Protein AF-A0A1I2PGA7-F1 (afdb_monomer_lite)

Foldseek 3Di:
DWKFWDALDPALLSVQPQFWPDDDPVRSVVQSVVQCVQPVVRVPSVPDDTGDMGDRDDDPPIHTDPDPRTDHPLVVVLVVVLVVLVVVLVVLVVVLVVLLVVLVVLLCCLPDPVNCVVCVVPDVVVVVSVVSNVVSVVCSVVSVVVSVVSVVVSVVVNVVSVVVSD

Structure (mmCIF, N/CA/C/O backbone):
data_AF-A0A1I2PGA7-F1
#
_entry.id   AF-A0A1I2PGA7-F1
#
loop_
_atom_site.group_PDB
_atom_site.id
_atom_site.type_symbol
_atom_site.label_atom_id
_atom_site.label_alt_id
_atom_site.label_comp_id
_atom_site.label_asym_id
_atom_site.label_entity_id
_atom_site.label_seq_id
_atom_site.pdbx_PDB_ins_code
_atom_site.Cartn_x
_atom_site.Cartn_y
_atom_site.Cartn_z
_atom_site.occupancy
_atom_site.B_iso_or_equiv
_atom_site.auth_seq_id
_atom_site.auth_comp_id
_atom_site.auth_asym_id
_atom_site.auth_atom_id
_atom_site.pdbx_PDB_model_num
ATOM 1 N N . MET A 1 1 ? -18.821 5.278 24.161 1.00 62.84 1 MET A N 1
ATOM 2 C CA . MET A 1 1 ? -19.644 4.072 23.903 1.00 62.84 1 MET A CA 1
ATOM 3 C C . MET A 1 1 ? -18.693 2.968 23.475 1.00 62.84 1 MET A C 1
ATOM 5 O O . MET A 1 1 ? -17.911 3.224 22.573 1.00 62.84 1 MET A O 1
ATOM 9 N N . ARG A 1 2 ? -18.681 1.808 24.142 1.00 70.75 2 ARG A N 1
ATOM 10 C CA . ARG A 1 2 ? -17.751 0.718 23.803 1.00 70.75 2 ARG A CA 1
ATOM 11 C C . ARG A 1 2 ? -18.355 -0.146 22.707 1.00 70.75 2 ARG A C 1
ATOM 13 O O . ARG A 1 2 ? -19.563 -0.392 22.712 1.00 70.75 2 ARG A O 1
ATOM 20 N N . ILE A 1 3 ? -17.523 -0.604 21.788 1.00 73.44 3 ILE A N 1
ATOM 21 C CA . ILE A 1 3 ? -17.929 -1.539 20.747 1.00 73.44 3 ILE A CA 1
ATOM 22 C C . ILE A 1 3 ? -16.991 -2.747 20.750 1.00 73.44 3 ILE A C 1
ATOM 24 O O . ILE A 1 3 ? -15.891 -2.681 21.288 1.00 73.44 3 ILE A O 1
ATOM 28 N N . ALA A 1 4 ? -17.453 -3.853 20.192 1.00 77.12 4 ALA A N 1
ATOM 29 C CA . ALA A 1 4 ? -16.681 -5.073 20.024 1.00 77.12 4 ALA A CA 1
ATOM 30 C C . ALA A 1 4 ? -17.027 -5.707 18.678 1.00 77.12 4 ALA A C 1
ATOM 32 O O . ALA A 1 4 ? -18.084 -5.433 18.117 1.00 77.12 4 ALA A O 1
ATOM 33 N N . THR A 1 5 ? -16.164 -6.567 18.153 1.00 78.50 5 THR A N 1
ATOM 34 C CA . THR A 1 5 ? -16.443 -7.314 16.923 1.00 78.50 5 THR A CA 1
ATOM 35 C C . THR A 1 5 ? -16.921 -8.724 17.249 1.00 78.50 5 THR A C 1
ATOM 37 O O . THR A 1 5 ? -16.388 -9.385 18.136 1.00 78.50 5 THR A O 1
ATOM 40 N N . PHE A 1 6 ? -17.936 -9.196 16.524 1.00 82.06 6 PHE A N 1
ATOM 41 C CA . PHE A 1 6 ? -18.392 -10.583 16.574 1.00 82.06 6 PHE A CA 1
ATOM 42 C C . PHE A 1 6 ? -17.340 -11.497 15.937 1.00 82.06 6 PHE A C 1
ATOM 44 O O . PHE A 1 6 ? -16.942 -11.279 14.789 1.00 82.06 6 PHE A O 1
ATOM 51 N N . ARG A 1 7 ? -16.896 -12.537 16.645 1.00 76.44 7 ARG A N 1
ATOM 52 C CA . ARG A 1 7 ? -15.799 -13.428 16.218 1.00 76.44 7 ARG A CA 1
ATOM 53 C C . ARG A 1 7 ? -16.273 -14.814 15.787 1.00 76.44 7 ARG A C 1
ATOM 55 O O . ARG A 1 7 ? -15.464 -15.633 15.342 1.00 76.44 7 ARG A O 1
ATOM 62 N N . GLY A 1 8 ? -17.579 -15.058 15.831 1.00 80.88 8 GLY A N 1
ATOM 63 C CA . GLY A 1 8 ? -18.174 -16.362 15.535 1.00 80.88 8 GLY A CA 1
ATOM 64 C C . GLY A 1 8 ? -18.498 -17.156 16.795 1.00 80.88 8 GLY A C 1
ATOM 65 O O . GLY A 1 8 ? -18.432 -18.383 16.775 1.00 80.88 8 GLY A O 1
ATOM 66 N N . GLU A 1 9 ? -18.795 -16.460 17.890 1.00 85.38 9 GLU A N 1
ATOM 67 C CA . GLU A 1 9 ? -19.319 -17.039 19.119 1.00 85.38 9 GLU A CA 1
ATOM 68 C C . GLU A 1 9 ? -20.609 -17.827 18.840 1.00 85.38 9 GLU A C 1
ATOM 70 O O . GLU A 1 9 ? -21.415 -17.444 17.988 1.00 85.38 9 GLU A O 1
ATOM 75 N N . ARG A 1 10 ? -20.802 -18.953 19.539 1.00 84.06 10 ARG A N 1
ATOM 76 C CA . ARG A 1 10 ? -21.905 -19.885 19.246 1.00 84.06 10 ARG A CA 1
ATOM 77 C C . ARG A 1 10 ? -23.224 -19.399 19.827 1.00 84.06 10 ARG A C 1
ATOM 79 O O . ARG A 1 10 ? -24.283 -19.671 19.268 1.00 84.06 10 ARG A O 1
ATOM 86 N N . ASN A 1 11 ? -23.159 -18.700 20.954 1.00 88.31 11 ASN A N 1
ATOM 87 C CA . ASN A 1 11 ? -24.315 -18.146 21.639 1.00 88.31 11 ASN A CA 1
ATOM 88 C C . ASN A 1 11 ? -23.976 -16.774 22.265 1.00 88.31 11 ASN A C 1
ATOM 90 O O . ASN A 1 11 ? -22.821 -16.355 22.323 1.00 88.31 11 ASN A O 1
ATOM 94 N N . VAL A 1 12 ? -25.000 -16.049 22.724 1.00 87.31 12 VAL A N 1
ATOM 95 C CA . VAL A 1 12 ? -24.834 -14.702 23.305 1.00 87.31 12 VAL A CA 1
ATOM 96 C C . VAL A 1 12 ? -24.157 -14.739 24.681 1.00 87.31 12 VAL A C 1
ATOM 98 O O . VAL A 1 12 ? -23.514 -13.764 25.071 1.00 87.31 12 VAL A O 1
ATOM 101 N N . ALA A 1 13 ? -24.250 -15.854 25.409 1.00 86.69 13 ALA A N 1
ATOM 102 C CA . ALA A 1 13 ? -23.559 -16.018 26.684 1.00 86.69 13 ALA A CA 1
ATOM 103 C C . ALA A 1 13 ? -22.035 -16.107 26.493 1.00 86.69 13 ALA A C 1
ATOM 105 O O . ALA A 1 13 ? -21.305 -15.476 27.251 1.00 86.69 13 ALA A O 1
ATOM 106 N N . ASP A 1 14 ? -21.558 -16.767 25.434 1.00 85.94 14 ASP A N 1
ATOM 107 C CA . ASP A 1 14 ? -20.137 -16.799 25.062 1.00 85.94 14 ASP A CA 1
ATOM 108 C C . ASP A 1 14 ? -19.618 -15.375 24.782 1.00 85.94 14 ASP A C 1
ATOM 110 O O . ASP A 1 14 ? -18.522 -14.998 25.199 1.00 85.94 14 ASP A O 1
ATOM 114 N N . ILE A 1 15 ? -20.430 -14.545 24.112 1.00 85.00 15 ILE A N 1
ATOM 115 C CA . ILE A 1 15 ? -20.116 -13.127 23.878 1.00 85.00 15 ILE A CA 1
ATOM 116 C C . ILE A 1 15 ? -20.027 -12.384 25.218 1.00 85.00 15 ILE A C 1
ATOM 118 O O . ILE A 1 15 ? -19.073 -11.643 25.449 1.00 85.00 15 ILE A O 1
ATOM 122 N N . ALA A 1 16 ? -20.987 -12.589 26.123 1.00 86.38 16 ALA A N 1
ATOM 123 C CA . ALA A 1 16 ? -20.987 -11.963 27.445 1.00 86.38 16 ALA A CA 1
ATOM 124 C C . ALA A 1 16 ? -19.735 -12.332 28.260 1.00 86.38 16 ALA A C 1
ATOM 126 O O . ALA A 1 16 ? -19.094 -11.449 28.833 1.00 86.38 16 ALA A O 1
ATOM 127 N N . GLU A 1 17 ? -19.345 -13.607 28.263 1.00 84.75 17 GLU A N 1
ATOM 128 C CA . GLU A 1 17 ? -18.136 -14.080 28.939 1.00 84.75 17 GLU A CA 1
ATOM 129 C C . GLU A 1 17 ? -16.852 -13.535 28.306 1.00 84.75 17 GLU A C 1
ATOM 131 O O . GLU A 1 17 ? -15.887 -13.256 29.019 1.00 84.75 17 GLU A O 1
ATOM 136 N N . ASN A 1 18 ? -16.816 -13.343 26.987 1.00 81.69 18 ASN A N 1
ATOM 137 C CA . ASN A 1 18 ? -15.671 -12.736 26.308 1.00 81.69 18 ASN A CA 1
ATOM 138 C C . ASN A 1 18 ? -15.551 -11.232 26.588 1.00 81.69 18 ASN A C 1
ATOM 140 O O . ASN A 1 18 ? -14.436 -10.718 26.696 1.00 81.69 18 ASN A O 1
ATOM 144 N N . LEU A 1 19 ? -16.677 -10.533 26.743 1.00 80.25 19 LEU A N 1
ATOM 145 C CA . LEU A 1 19 ? -16.708 -9.086 26.953 1.00 80.25 19 LEU A CA 1
ATOM 146 C C . LEU A 1 19 ? -16.540 -8.677 28.419 1.00 80.25 19 LEU A C 1
ATOM 148 O O . LEU A 1 19 ? -15.926 -7.647 28.685 1.00 80.25 19 LEU A O 1
ATOM 152 N N . PHE A 1 20 ? -17.044 -9.445 29.385 1.00 82.81 20 PHE A N 1
ATOM 153 C CA . PHE A 1 20 ? -17.046 -9.059 30.801 1.00 82.81 20 PHE A CA 1
ATOM 154 C C . PHE A 1 20 ? -16.238 -10.023 31.671 1.00 82.81 20 PHE A C 1
ATOM 156 O O . PHE A 1 20 ? -16.157 -11.225 31.425 1.00 82.81 20 PHE A O 1
ATOM 163 N N . ALA A 1 21 ? -15.568 -9.482 32.690 1.00 79.50 21 ALA A N 1
ATOM 164 C CA . ALA A 1 21 ? -14.704 -10.252 33.573 1.00 79.50 21 ALA A CA 1
ATOM 165 C C . ALA A 1 21 ? -15.504 -10.780 34.763 1.00 79.50 21 ALA A C 1
ATOM 167 O O . ALA A 1 21 ? -16.232 -10.016 35.385 1.00 79.50 21 ALA A O 1
ATOM 168 N N . ARG A 1 22 ? -15.284 -12.054 35.123 1.00 77.81 22 ARG A N 1
ATOM 169 C CA . ARG A 1 22 ? -15.796 -12.669 36.363 1.00 77.81 22 ARG A CA 1
ATOM 170 C C . ARG A 1 22 ? -17.317 -12.506 36.541 1.00 77.81 22 ARG A C 1
ATOM 172 O O . ARG A 1 22 ? -17.767 -12.025 37.573 1.00 77.81 22 ARG A O 1
ATOM 179 N N . LEU A 1 23 ? -18.091 -12.903 35.531 1.00 83.06 23 LEU A N 1
ATOM 180 C CA . LEU A 1 23 ? -19.552 -12.944 35.622 1.00 83.06 23 LEU A CA 1
ATOM 181 C C . LEU A 1 23 ? -20.010 -14.120 36.492 1.00 83.06 23 LEU A C 1
ATOM 183 O O . LEU A 1 23 ? -19.583 -15.251 36.261 1.00 83.06 23 LEU A O 1
ATOM 187 N N . ASN A 1 24 ? -20.911 -13.863 37.439 1.00 84.62 24 ASN A N 1
ATOM 188 C CA . ASN A 1 24 ? -21.732 -14.907 38.057 1.00 84.62 24 ASN A CA 1
ATOM 189 C C . ASN A 1 24 ? -22.993 -15.187 37.207 1.00 84.62 24 ASN A C 1
ATOM 191 O O . ASN A 1 24 ? -23.280 -14.454 36.257 1.00 84.62 24 ASN A O 1
ATOM 195 N N . ASP A 1 25 ? -23.754 -16.234 37.531 1.00 84.81 25 ASP A N 1
ATOM 196 C CA . ASP A 1 25 ? -24.893 -16.668 36.702 1.00 84.81 25 ASP A CA 1
ATOM 197 C C . ASP A 1 25 ? -25.990 -15.598 36.587 1.00 84.81 25 ASP A C 1
ATOM 199 O O . ASP A 1 25 ? -26.479 -15.312 35.495 1.00 84.81 25 ASP A O 1
ATOM 203 N N . THR A 1 26 ? -26.292 -14.897 37.683 1.00 83.56 26 THR A N 1
ATOM 204 C CA . THR A 1 26 ? -27.298 -13.816 37.683 1.00 83.56 26 THR A CA 1
ATOM 205 C C . THR A 1 26 ? -26.848 -12.578 36.899 1.00 83.56 26 THR A C 1
ATOM 207 O O . THR A 1 26 ? -27.654 -11.901 36.260 1.00 83.56 26 THR A O 1
ATOM 210 N N . GLN A 1 27 ? -25.552 -12.261 36.910 1.00 84.62 27 GLN A N 1
ATOM 211 C CA . GLN A 1 27 ? -24.967 -11.180 36.117 1.00 84.62 27 GLN A CA 1
ATOM 212 C C . GLN A 1 27 ? -24.905 -11.550 34.637 1.00 84.62 27 GLN A C 1
ATOM 214 O O . GLN A 1 27 ? -25.136 -10.691 33.790 1.00 84.62 27 GLN A O 1
ATOM 219 N N . ARG A 1 28 ? -24.627 -12.815 34.316 1.00 85.50 28 ARG A N 1
ATOM 220 C CA . ARG A 1 28 ? -24.594 -13.324 32.943 1.00 85.50 28 ARG A CA 1
ATOM 221 C C . ARG A 1 28 ? -25.936 -13.125 32.248 1.00 85.50 28 ARG A C 1
ATOM 223 O O . ARG A 1 28 ? -25.960 -12.574 31.151 1.00 85.50 28 ARG A O 1
ATOM 230 N N . GLU A 1 29 ? -27.039 -13.491 32.893 1.00 87.00 29 GLU A N 1
ATOM 231 C CA . GLU A 1 29 ? -28.387 -13.289 32.345 1.00 87.00 29 GLU A CA 1
ATOM 232 C C . GLU A 1 29 ? -28.684 -11.807 32.090 1.00 87.00 29 GLU A C 1
ATOM 234 O O . GLU A 1 29 ? -29.108 -11.436 30.993 1.00 87.00 29 GLU A O 1
ATOM 239 N N . LYS A 1 30 ? -28.360 -10.939 33.057 1.00 86.31 30 LYS A N 1
ATOM 240 C CA . LYS A 1 30 ? -28.509 -9.482 32.907 1.00 86.31 30 LYS A CA 1
ATOM 241 C C . LYS A 1 30 ? -27.685 -8.936 31.742 1.00 86.31 30 LYS A C 1
ATOM 243 O O . LYS A 1 30 ? -28.175 -8.110 30.975 1.00 86.31 30 LYS A O 1
ATOM 248 N N . VAL A 1 31 ? -26.441 -9.387 31.586 1.00 87.69 31 VAL A N 1
ATOM 249 C CA . VAL A 1 31 ? -25.563 -8.966 30.484 1.00 87.69 31 VAL A CA 1
ATOM 250 C C . VAL A 1 31 ? -26.112 -9.432 29.143 1.00 87.69 31 VAL A C 1
ATOM 252 O O . VAL A 1 31 ? -26.132 -8.645 28.201 1.00 87.69 31 VAL A O 1
ATOM 255 N N . VAL A 1 32 ? -26.588 -10.674 29.049 1.00 89.31 32 VAL A N 1
ATOM 256 C CA . VAL A 1 32 ? -27.196 -11.219 27.828 1.00 89.31 32 VAL A CA 1
ATOM 257 C C . VAL A 1 32 ? -28.435 -10.418 27.432 1.00 89.31 32 VAL A C 1
ATOM 259 O O . VAL A 1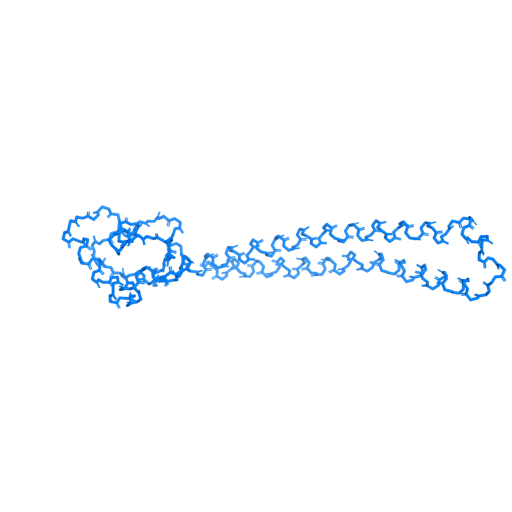 32 ? -28.566 -10.033 26.270 1.00 89.31 32 VAL A O 1
ATOM 262 N N . GLU A 1 33 ? -29.311 -10.097 28.385 1.00 89.50 33 GLU A N 1
ATOM 263 C CA . GLU A 1 33 ? -30.506 -9.292 28.122 1.00 89.50 33 GLU A CA 1
ATOM 264 C C . GLU A 1 33 ? -30.136 -7.888 27.618 1.00 89.50 33 GLU A C 1
ATOM 266 O O . GLU A 1 33 ? -30.682 -7.406 26.623 1.00 89.50 33 GLU A O 1
ATOM 271 N N . GLN A 1 34 ? -29.160 -7.242 28.259 1.00 88.19 34 GLN A N 1
ATOM 272 C CA . GLN A 1 34 ? -28.681 -5.920 27.853 1.00 88.19 34 GLN A CA 1
ATOM 273 C C . GLN A 1 34 ? -27.956 -5.954 26.500 1.00 88.19 34 GLN A C 1
ATOM 275 O O . GLN A 1 34 ? -28.133 -5.045 25.688 1.00 88.19 34 GLN A O 1
ATOM 280 N N . LEU A 1 35 ? -27.192 -7.011 26.206 1.00 88.44 35 LEU A N 1
ATOM 281 C CA . LEU A 1 35 ? -26.554 -7.215 24.903 1.00 88.44 35 LEU A CA 1
ATOM 282 C C . LEU A 1 35 ? -27.590 -7.402 23.795 1.00 88.44 35 LEU A C 1
ATOM 284 O O . LEU A 1 35 ? -27.426 -6.814 22.728 1.00 88.44 35 LEU A O 1
ATOM 288 N N . LEU A 1 36 ? -28.663 -8.159 24.046 1.00 90.88 36 LEU A N 1
ATOM 289 C CA . LEU A 1 36 ? -29.771 -8.351 23.106 1.00 90.88 36 LEU A CA 1
ATOM 290 C C . LEU A 1 36 ? -30.582 -7.068 22.887 1.00 90.88 36 LEU A C 1
ATOM 292 O O . LEU A 1 36 ? -31.028 -6.821 21.767 1.00 90.88 36 LEU A O 1
ATOM 296 N N . LYS A 1 37 ? -30.759 -6.241 23.926 1.00 88.88 37 LYS A N 1
ATOM 297 C CA . LYS A 1 37 ? -31.389 -4.914 23.805 1.00 88.88 37 LYS A CA 1
ATOM 298 C C . LYS A 1 37 ? -30.531 -3.961 22.976 1.00 88.88 37 LYS A C 1
ATOM 300 O O . LYS A 1 37 ? -31.051 -3.277 22.100 1.00 88.88 37 LYS A O 1
ATOM 305 N N . ALA A 1 38 ? -29.223 -3.936 23.223 1.00 85.94 38 ALA A N 1
ATOM 306 C CA . ALA A 1 38 ? -28.289 -3.085 22.490 1.00 85.94 38 ALA A CA 1
ATOM 307 C C . ALA A 1 38 ? -28.021 -3.577 21.054 1.00 85.94 38 ALA A C 1
ATOM 309 O O . ALA A 1 38 ? -27.697 -2.767 20.184 1.00 85.94 38 ALA A O 1
ATOM 310 N N . ASN A 1 39 ? -28.153 -4.886 20.808 1.00 89.62 39 ASN A N 1
ATOM 311 C CA . ASN A 1 39 ? -27.857 -5.549 19.536 1.00 89.62 39 ASN A CA 1
ATOM 312 C C . ASN A 1 39 ? -28.932 -6.593 19.186 1.00 89.62 39 ASN A C 1
ATOM 314 O O . ASN A 1 39 ? -28.697 -7.799 19.330 1.00 89.62 39 ASN A O 1
ATOM 318 N N . PRO A 1 40 ? -30.103 -6.173 18.677 1.00 89.12 40 PRO A N 1
ATOM 319 C CA . PRO A 1 40 ? -31.183 -7.091 18.309 1.00 89.12 40 PRO A CA 1
ATOM 320 C C . PRO A 1 40 ? -30.767 -8.183 17.309 1.00 89.12 40 PRO A C 1
ATOM 322 O O . PRO A 1 40 ? -31.333 -9.276 17.312 1.00 89.12 40 PRO A O 1
ATOM 325 N N . GLN A 1 41 ? -29.746 -7.921 16.487 1.00 86.69 41 GLN A N 1
ATOM 326 C CA . GLN A 1 41 ? -29.173 -8.868 15.530 1.00 86.69 41 GLN A CA 1
ATOM 327 C C . GLN A 1 41 ? -28.599 -10.139 16.181 1.00 86.69 41 GLN A C 1
ATOM 329 O O . GLN A 1 41 ? -28.594 -11.191 15.544 1.00 86.69 41 GLN A O 1
ATOM 334 N N . LEU A 1 42 ? -28.203 -10.081 17.460 1.00 88.25 42 LEU A N 1
ATOM 335 C CA . LEU A 1 42 ? -27.695 -11.235 18.211 1.00 88.25 42 LEU A CA 1
ATOM 336 C C . LEU A 1 42 ? -28.748 -12.339 18.407 1.00 88.25 42 LEU A C 1
ATOM 338 O O . LEU A 1 42 ? -28.384 -13.483 18.667 1.00 88.25 42 LEU A O 1
ATOM 342 N N . ARG A 1 43 ? -30.046 -12.041 18.223 1.00 87.81 43 ARG A N 1
ATOM 343 C CA . ARG A 1 43 ? -31.114 -13.062 18.217 1.00 87.81 43 ARG A CA 1
ATOM 344 C C . ARG A 1 43 ? -30.912 -14.115 17.123 1.00 87.81 43 ARG A C 1
ATOM 346 O O . ARG A 1 43 ? -31.338 -15.249 17.288 1.00 87.81 43 ARG A O 1
ATOM 353 N N . ASN A 1 44 ? -30.244 -13.741 16.029 1.00 88.56 44 ASN A N 1
ATOM 354 C CA . ASN A 1 44 ? -29.937 -14.607 14.892 1.00 88.56 44 ASN A CA 1
ATOM 355 C C . ASN A 1 44 ? -28.421 -14.790 14.736 1.00 88.56 44 ASN A C 1
ATOM 357 O O . ASN A 1 44 ? -27.881 -14.640 13.639 1.00 88.56 44 ASN A O 1
ATOM 361 N N . ILE A 1 45 ? -27.732 -15.112 15.835 1.00 85.12 45 ILE A N 1
ATOM 362 C CA . ILE A 1 45 ? -26.267 -15.243 15.883 1.00 85.12 45 ILE A CA 1
ATOM 363 C C . ILE A 1 45 ? -25.699 -16.176 14.799 1.00 85.12 45 ILE A C 1
ATOM 365 O O . ILE A 1 45 ? -24.654 -15.892 14.223 1.00 85.12 45 ILE A O 1
ATOM 369 N N . SER A 1 46 ? -26.433 -17.231 14.426 1.00 83.00 46 SER A N 1
ATOM 370 C CA . SER A 1 46 ? -26.044 -18.193 13.384 1.00 83.00 46 SER A CA 1
ATOM 371 C C . SER A 1 46 ? -25.928 -17.590 11.979 1.00 83.00 46 SER A C 1
ATOM 373 O O . SER A 1 46 ? -25.253 -18.157 11.124 1.00 83.00 46 SER A O 1
ATOM 375 N N . LYS A 1 47 ? -26.568 -16.442 11.728 1.00 84.69 47 LYS A N 1
ATOM 376 C CA . LYS A 1 47 ? -26.511 -15.718 10.448 1.00 84.69 47 LYS A CA 1
ATOM 377 C C . LYS A 1 47 ? -25.503 -14.568 10.461 1.00 84.69 47 LYS A C 1
ATOM 379 O O . LYS A 1 47 ? -25.336 -13.894 9.444 1.00 84.69 47 LYS A O 1
ATOM 384 N N . MET A 1 48 ? -24.853 -14.309 11.595 1.00 82.38 48 MET A N 1
ATOM 385 C CA . MET A 1 48 ? -23.920 -13.197 11.725 1.00 82.38 48 MET A CA 1
ATOM 386 C C . MET A 1 48 ? -22.569 -13.536 11.104 1.00 82.38 48 MET A C 1
ATOM 388 O O . MET A 1 48 ? -22.002 -14.606 11.317 1.00 82.38 48 MET A O 1
ATOM 392 N N . LYS A 1 49 ? -22.027 -12.588 10.336 1.00 82.38 49 LYS A N 1
ATOM 393 C CA . LYS A 1 49 ? -20.678 -12.701 9.781 1.00 82.38 49 LYS A CA 1
ATOM 394 C C . LYS A 1 49 ? -19.656 -12.247 10.817 1.00 82.38 49 LYS A C 1
ATOM 396 O O . LYS A 1 49 ? -19.879 -11.260 11.524 1.00 82.38 49 LYS A O 1
ATOM 401 N N . LYS A 1 50 ? -18.519 -12.941 10.875 1.00 80.69 50 LYS A N 1
ATOM 402 C CA . LYS A 1 50 ? -17.360 -12.493 11.657 1.00 80.69 50 LYS A CA 1
ATOM 403 C C . LYS A 1 50 ? -16.977 -11.066 11.241 1.00 80.69 50 LYS A C 1
ATOM 405 O O . LYS A 1 50 ? -17.071 -10.734 10.063 1.00 80.69 50 LYS A O 1
ATOM 410 N N . GLY A 1 51 ? -16.596 -10.237 12.208 1.00 72.31 51 GLY A N 1
ATOM 411 C CA . GLY A 1 51 ? -16.315 -8.812 12.012 1.00 72.31 51 GLY A CA 1
ATOM 412 C C . GLY A 1 51 ? -17.531 -7.890 12.160 1.00 72.31 51 GLY A C 1
ATOM 413 O O . GLY A 1 51 ? -17.379 -6.677 12.076 1.00 72.31 51 GLY A O 1
ATOM 414 N N . THR A 1 52 ? -18.737 -8.417 12.418 1.00 81.75 52 THR A N 1
ATOM 415 C CA . THR A 1 52 ? -19.908 -7.560 12.684 1.00 81.75 52 THR A CA 1
ATOM 416 C C . THR A 1 52 ? -19.694 -6.738 13.955 1.00 81.75 52 THR A C 1
ATOM 418 O O . THR A 1 52 ? -19.331 -7.288 14.993 1.00 81.75 52 THR A O 1
ATOM 421 N N . ILE A 1 53 ? -19.962 -5.434 13.889 1.00 81.94 53 ILE A N 1
ATOM 422 C CA . ILE A 1 53 ? -19.821 -4.517 15.024 1.00 81.94 53 ILE A CA 1
ATOM 423 C C . ILE A 1 53 ? -20.974 -4.722 16.020 1.00 81.94 53 ILE A C 1
ATOM 425 O O . ILE A 1 53 ? -22.152 -4.696 15.658 1.00 81.94 53 ILE A O 1
ATOM 429 N N . LEU A 1 54 ? -20.620 -4.898 17.290 1.00 83.75 54 LEU A N 1
ATOM 430 C CA . LEU A 1 54 ? -21.504 -5.046 18.439 1.00 83.75 54 LEU A CA 1
ATOM 431 C C . LEU A 1 54 ? -21.338 -3.851 19.375 1.00 83.75 54 LEU A C 1
ATOM 433 O O . LEU A 1 54 ? -20.226 -3.442 19.700 1.00 83.75 54 LEU A O 1
ATOM 437 N N . ARG A 1 55 ? -22.451 -3.310 19.859 1.00 83.81 55 ARG A N 1
ATOM 438 C CA . ARG A 1 55 ? -22.491 -2.279 20.897 1.00 83.81 55 ARG A CA 1
ATOM 439 C C . ARG A 1 55 ? -22.389 -2.936 22.265 1.00 83.81 55 ARG A C 1
ATOM 441 O O . ARG A 1 55 ? -23.220 -3.771 22.609 1.00 83.81 55 ARG A O 1
ATOM 448 N N . VAL A 1 56 ? -21.404 -2.553 23.065 1.00 82.94 56 VAL A N 1
ATOM 449 C CA . VAL A 1 56 ? -21.224 -3.104 24.410 1.00 82.94 56 VAL A CA 1
ATOM 450 C C . VAL A 1 56 ? -21.946 -2.194 25.411 1.00 82.94 56 VAL A C 1
ATOM 452 O O . VAL A 1 56 ? -21.535 -1.039 25.576 1.00 82.94 56 VAL A O 1
ATOM 455 N N . PRO A 1 57 ? -23.033 -2.660 26.059 1.00 79.50 57 PRO A N 1
ATOM 456 C CA . PRO A 1 57 ? -23.777 -1.857 27.020 1.00 79.50 57 PRO A CA 1
ATOM 457 C C . PRO A 1 57 ? -22.929 -1.583 28.266 1.00 79.50 57 PRO A C 1
ATOM 459 O O . PRO A 1 57 ? -22.174 -2.441 28.727 1.00 79.50 57 PRO A O 1
ATOM 462 N N . SER A 1 58 ? -23.063 -0.380 28.824 1.00 77.44 58 SER A N 1
ATOM 463 C CA . SER A 1 58 ? -22.451 -0.042 30.108 1.00 77.44 58 SER A CA 1
ATOM 464 C C . SER A 1 58 ? -23.368 -0.523 31.224 1.00 77.44 58 SER A C 1
ATOM 466 O O . SER A 1 58 ? -24.453 0.024 31.401 1.00 77.44 58 SER A O 1
ATOM 468 N N . ILE A 1 59 ? -22.944 -1.550 31.955 1.00 79.62 59 ILE A N 1
ATOM 469 C CA . ILE A 1 59 ? -23.705 -2.114 33.071 1.00 79.62 59 ILE A CA 1
ATOM 470 C C . ILE A 1 59 ? -22.997 -1.701 34.368 1.00 79.62 59 ILE A C 1
ATOM 472 O O . ILE A 1 59 ? -21.797 -1.966 34.488 1.00 79.62 59 ILE A O 1
ATOM 476 N N . PRO A 1 60 ? -23.693 -1.037 35.312 1.00 69.00 60 PRO A N 1
ATOM 477 C CA . PRO A 1 60 ? -23.137 -0.709 36.622 1.00 69.00 60 PRO A CA 1
ATOM 478 C C . PRO A 1 60 ? -22.586 -1.963 37.315 1.00 69.00 60 PRO A C 1
ATOM 480 O O . PRO A 1 60 ? -23.121 -3.055 37.139 1.00 69.00 60 PRO A O 1
ATOM 483 N N . ASP A 1 61 ? -21.495 -1.811 38.064 1.00 72.75 61 ASP A N 1
ATOM 484 C CA . ASP A 1 61 ? -20.846 -2.872 38.856 1.00 72.75 61 ASP A CA 1
ATOM 485 C C . ASP A 1 61 ? -20.181 -4.020 38.072 1.00 72.75 61 ASP A C 1
ATOM 487 O O . ASP A 1 61 ? -19.572 -4.907 38.673 1.00 72.75 61 ASP A O 1
ATOM 491 N N . LEU A 1 62 ? -20.211 -3.998 36.733 1.00 77.56 62 LEU A N 1
ATOM 492 C CA . LEU A 1 62 ? -19.542 -4.996 35.896 1.00 77.56 62 LEU A CA 1
ATOM 493 C C . LEU A 1 62 ? -18.318 -4.432 35.179 1.00 77.56 62 LEU A C 1
ATOM 495 O O . LEU A 1 62 ? -18.384 -3.490 34.385 1.00 77.56 62 LEU A O 1
ATOM 499 N N . ARG A 1 63 ? -17.168 -5.075 35.407 1.00 70.69 63 ARG A N 1
ATOM 500 C CA . ARG A 1 63 ? -15.923 -4.728 34.723 1.00 70.69 63 ARG A CA 1
ATOM 501 C C . ARG A 1 63 ? -15.857 -5.432 33.371 1.00 70.69 63 ARG A C 1
ATOM 503 O O . ARG A 1 63 ? -15.722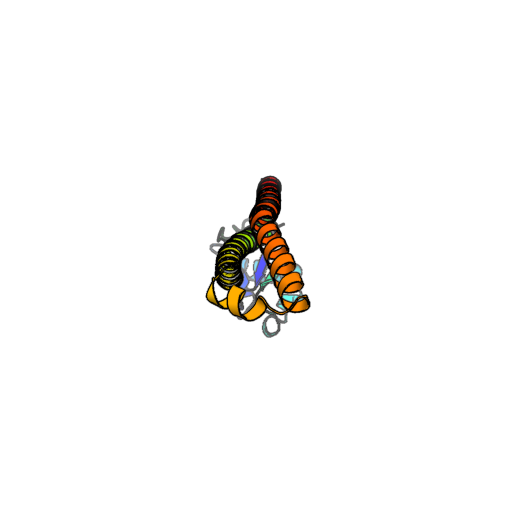 -6.651 33.287 1.00 70.69 63 ARG A O 1
ATOM 510 N N . VAL A 1 64 ? -15.900 -4.642 32.306 1.00 70.69 64 VAL A N 1
ATOM 511 C CA . VAL A 1 64 ? -15.606 -5.112 30.948 1.00 70.69 64 VAL A CA 1
ATOM 512 C C . VAL A 1 64 ? -14.135 -5.564 30.893 1.00 70.69 64 VAL A C 1
ATOM 514 O O . VAL A 1 64 ? -13.256 -4.851 31.385 1.00 70.69 64 VAL A O 1
ATOM 517 N N . LYS A 1 65 ? -13.853 -6.750 30.339 1.00 72.38 65 LYS A N 1
ATOM 518 C CA . LYS A 1 65 ? -12.487 -7.267 30.156 1.00 72.38 65 LYS A CA 1
ATOM 519 C C . LYS A 1 65 ? -11.721 -6.321 29.238 1.00 72.38 65 LYS A C 1
ATOM 521 O O . LYS A 1 65 ? -12.004 -6.292 28.057 1.00 72.38 65 LYS A O 1
ATOM 526 N N . THR A 1 66 ? -10.701 -5.613 29.705 1.00 57.06 66 THR A N 1
ATOM 527 C CA . THR A 1 66 ? -9.733 -4.938 28.818 1.00 57.06 66 THR A CA 1
ATOM 528 C C . THR A 1 66 ? -8.877 -5.982 28.096 1.00 57.06 66 THR A C 1
ATOM 530 O O . THR A 1 66 ? -7.736 -6.240 28.458 1.00 57.06 66 THR A O 1
ATOM 533 N N . THR A 1 67 ? -9.459 -6.661 27.114 1.00 51.47 67 THR A N 1
ATOM 534 C CA . THR A 1 67 ? -8.727 -7.371 26.063 1.00 51.47 67 THR A CA 1
ATOM 535 C C . THR A 1 67 ? -8.663 -6.440 24.851 1.00 51.47 67 THR A C 1
ATOM 537 O O . THR A 1 67 ? -9.564 -5.617 24.692 1.00 51.47 67 THR A O 1
ATOM 540 N N . ARG A 1 68 ? -7.657 -6.579 23.969 1.00 48.78 68 ARG A N 1
ATOM 541 C CA . ARG A 1 68 ? -7.536 -5.827 22.687 1.00 48.78 68 ARG A CA 1
ATOM 542 C C . ARG A 1 68 ? -8.853 -5.727 21.882 1.00 48.78 68 ARG A C 1
ATOM 544 O O . ARG A 1 68 ? -9.044 -4.839 21.072 1.00 48.78 68 ARG A O 1
ATOM 551 N N . SER A 1 69 ? -9.808 -6.626 22.140 1.00 47.12 69 SER A N 1
ATOM 552 C CA . SER A 1 69 ? -11.159 -6.644 21.565 1.00 47.12 69 SER A CA 1
ATOM 553 C C . SER A 1 69 ? -12.063 -5.446 21.901 1.00 47.12 69 SER A C 1
ATOM 555 O O . SER A 1 69 ? -13.156 -5.376 21.340 1.00 47.12 69 SER A O 1
ATOM 557 N N . LEU A 1 70 ? -11.675 -4.579 22.840 1.00 51.69 70 LEU A N 1
ATOM 558 C CA . LEU A 1 70 ? -12.494 -3.475 23.363 1.00 51.69 70 LEU A CA 1
ATOM 559 C C . LEU A 1 70 ? -11.842 -2.094 23.225 1.00 51.69 70 LEU A C 1
ATOM 561 O O . LEU A 1 70 ? -12.343 -1.128 23.807 1.00 51.69 70 LEU A O 1
ATOM 565 N N . GLU A 1 71 ? -10.749 -2.000 22.464 1.00 53.28 71 GLU A N 1
ATOM 566 C CA . GLU A 1 71 ? -10.281 -0.722 21.912 1.00 53.28 71 GLU A CA 1
ATOM 567 C C . GLU A 1 71 ? -11.398 -0.099 21.062 1.00 53.28 71 GLU A C 1
ATOM 569 O O . GLU A 1 71 ? -12.228 -0.820 20.496 1.00 53.28 71 GLU A O 1
ATOM 574 N N . ASN A 1 72 ? -11.500 1.235 21.044 1.00 63.94 72 ASN A N 1
ATOM 575 C CA . ASN A 1 72 ? -12.576 1.895 20.306 1.00 63.94 72 ASN A CA 1
ATOM 576 C C . ASN A 1 72 ? -12.544 1.424 18.845 1.00 63.94 72 ASN A C 1
ATOM 578 O O . ASN A 1 72 ? -11.465 1.259 18.283 1.00 63.94 72 ASN A O 1
ATOM 582 N N . SER A 1 73 ? -13.706 1.281 18.191 1.00 66.00 73 SER A N 1
ATOM 583 C CA . SER A 1 73 ? -13.772 1.044 16.729 1.00 66.00 73 SER A CA 1
ATOM 584 C C . SER A 1 73 ? -12.831 1.950 15.970 1.00 66.00 73 SER A C 1
ATOM 586 O O . SER A 1 73 ? -12.221 1.531 15.000 1.00 66.00 73 SER A O 1
ATOM 588 N N . SER A 1 74 ? -12.777 3.207 16.399 1.00 71.62 74 SER A N 1
ATOM 589 C CA . SER A 1 74 ? -11.962 4.234 15.780 1.00 71.62 74 SER A CA 1
ATOM 590 C C . SER A 1 74 ? -10.480 3.885 15.859 1.00 71.62 74 SER A C 1
ATOM 592 O O . SER A 1 74 ? -9.796 4.039 14.859 1.00 71.62 74 SER A O 1
ATOM 594 N N . ASP A 1 75 ? -10.017 3.347 16.989 1.00 71.50 75 ASP A N 1
ATOM 595 C CA . ASP A 1 75 ? -8.621 2.959 17.200 1.00 71.50 75 ASP A CA 1
ATOM 596 C C . ASP A 1 75 ? -8.267 1.755 16.315 1.00 71.50 75 ASP A C 1
ATOM 598 O O . ASP A 1 75 ? -7.262 1.789 15.614 1.00 71.50 75 ASP A O 1
ATOM 602 N N . GLN A 1 76 ? -9.143 0.743 16.253 1.00 68.19 76 GLN A N 1
ATOM 603 C CA . GLN A 1 76 ? -8.949 -0.440 15.400 1.00 68.19 76 GLN A CA 1
ATOM 604 C C . GLN A 1 76 ? -8.967 -0.092 13.908 1.00 68.19 76 GLN A C 1
ATOM 606 O O . GLN A 1 76 ? -8.097 -0.519 13.158 1.00 68.19 76 GLN A O 1
ATOM 611 N N . VAL A 1 77 ? -9.940 0.712 13.468 1.00 77.62 77 VAL A N 1
ATOM 612 C CA . VAL A 1 77 ? -10.024 1.172 12.072 1.00 77.62 77 VAL A CA 1
ATOM 613 C C . VAL A 1 77 ? -8.802 2.008 11.713 1.00 77.62 77 VAL A C 1
ATOM 615 O O . VAL A 1 77 ? -8.291 1.914 10.599 1.00 77.62 77 VAL A O 1
ATOM 618 N N . ALA A 1 78 ? -8.325 2.828 12.644 1.00 82.38 78 ALA A N 1
ATOM 619 C CA . ALA A 1 78 ? -7.166 3.660 12.415 1.00 82.38 78 ALA A CA 1
ATOM 620 C C . ALA A 1 78 ? -5.864 2.843 12.374 1.00 82.38 78 ALA A C 1
ATOM 622 O O . ALA A 1 78 ? -5.026 3.105 11.515 1.00 82.38 78 ALA A O 1
ATOM 623 N N . GLU A 1 79 ? -5.714 1.818 13.216 1.00 79.94 79 GLU A N 1
ATOM 624 C CA . GLU A 1 79 ? -4.594 0.870 13.155 1.00 79.94 79 GLU A CA 1
ATOM 625 C C . GLU A 1 79 ? -4.602 0.078 11.836 1.00 79.94 79 GLU A C 1
ATOM 627 O O . GLU A 1 79 ? -3.597 0.060 11.127 1.00 79.94 79 GLU A O 1
ATOM 632 N N . GLU A 1 80 ? -5.751 -0.474 11.430 1.00 80.62 80 GLU A N 1
ATOM 633 C CA . GLU A 1 80 ? -5.887 -1.182 10.149 1.00 80.62 80 GLU A CA 1
ATOM 634 C C . GLU A 1 80 ? -5.585 -0.272 8.949 1.00 80.62 80 GLU A C 1
ATOM 636 O O . GLU A 1 80 ? -4.916 -0.684 7.996 1.00 80.62 80 GLU A O 1
ATOM 641 N N . LEU A 1 81 ? -6.051 0.981 8.985 1.00 85.69 81 LEU A N 1
ATOM 642 C CA . LEU A 1 81 ? -5.759 1.961 7.943 1.00 85.69 81 LEU A CA 1
ATOM 643 C C . LEU A 1 81 ? -4.269 2.317 7.917 1.00 85.69 81 LEU A C 1
ATOM 645 O O . LEU A 1 81 ? -3.684 2.418 6.836 1.00 85.69 81 LEU A O 1
ATOM 649 N N . ALA A 1 82 ? -3.644 2.468 9.085 1.00 87.75 82 ALA A N 1
ATOM 650 C CA . ALA A 1 82 ? -2.218 2.735 9.184 1.00 87.75 82 ALA A CA 1
ATOM 651 C C . ALA A 1 82 ? -1.389 1.587 8.594 1.00 87.75 82 ALA A C 1
ATOM 653 O O . ALA A 1 82 ? -0.497 1.820 7.772 1.00 87.75 82 ALA A O 1
ATOM 654 N N . ASP A 1 83 ? -1.733 0.345 8.929 1.00 84.69 83 ASP A N 1
ATOM 655 C CA . ASP A 1 83 ? -1.102 -0.849 8.373 1.00 84.69 83 ASP A CA 1
ATOM 656 C C . ASP A 1 83 ? -1.313 -0.958 6.861 1.00 84.69 83 ASP A C 1
ATOM 658 O O . ASP A 1 83 ? -0.379 -1.273 6.115 1.00 84.69 83 ASP A O 1
ATOM 662 N N . ALA A 1 84 ? -2.519 -0.673 6.367 1.00 87.44 84 ALA A N 1
ATOM 663 C CA . ALA A 1 84 ? -2.814 -0.687 4.938 1.00 87.44 84 ALA A CA 1
ATOM 664 C C . ALA A 1 84 ? -1.971 0.343 4.167 1.00 87.44 84 ALA A C 1
ATOM 666 O O . ALA A 1 84 ? -1.439 0.018 3.099 1.00 87.44 84 ALA A O 1
ATOM 667 N N . LEU A 1 85 ? -1.814 1.551 4.717 1.00 91.88 85 LEU A N 1
ATOM 668 C CA . LEU A 1 85 ? -1.006 2.627 4.141 1.00 91.88 85 LEU A CA 1
ATOM 669 C C . LEU A 1 85 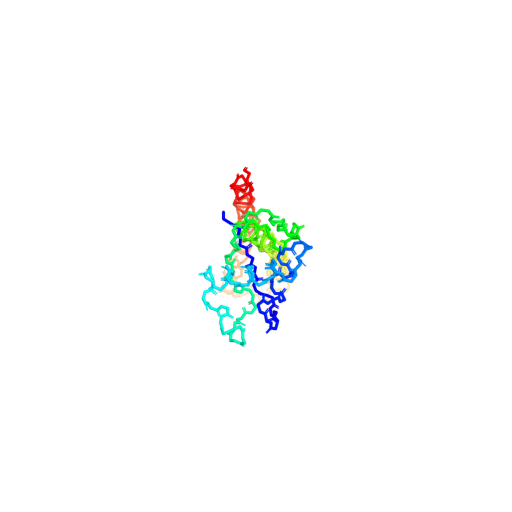? 0.493 2.300 4.153 1.00 91.88 85 LEU A C 1
ATOM 671 O O . LEU A 1 85 ? 1.146 2.447 3.120 1.00 91.88 85 LEU A O 1
ATOM 675 N N . ASN A 1 86 ? 1.023 1.774 5.259 1.00 89.69 86 ASN A N 1
ATOM 676 C CA . ASN A 1 86 ? 2.418 1.325 5.346 1.00 89.69 86 ASN A CA 1
ATOM 677 C C . ASN A 1 86 ? 2.711 0.196 4.344 1.00 89.69 86 ASN A C 1
ATOM 679 O O . ASN A 1 86 ? 3.701 0.221 3.611 1.00 89.69 86 ASN A O 1
ATOM 683 N N . ASN A 1 87 ? 1.811 -0.786 4.249 1.00 90.00 87 ASN A N 1
ATOM 684 C CA . ASN A 1 87 ? 1.934 -1.873 3.279 1.00 90.00 87 ASN A CA 1
ATOM 685 C C . ASN A 1 87 ? 1.847 -1.369 1.833 1.00 90.00 87 ASN A C 1
ATOM 687 O O . ASN A 1 87 ? 2.495 -1.915 0.936 1.00 90.00 87 ASN A O 1
ATOM 691 N N . PHE A 1 88 ? 1.025 -0.350 1.581 1.00 91.44 88 PHE A N 1
ATOM 692 C CA . PHE A 1 88 ? 0.953 0.297 0.279 1.00 91.44 88 PHE A CA 1
ATOM 693 C C . PHE A 1 88 ? 2.261 1.017 -0.068 1.00 91.44 88 PHE A C 1
ATOM 695 O O . PHE A 1 88 ? 2.779 0.764 -1.156 1.00 91.44 88 PHE A O 1
ATOM 702 N N . GLU A 1 89 ? 2.829 1.813 0.845 1.00 93.19 89 GLU A N 1
ATOM 703 C CA . GLU A 1 89 ? 4.131 2.473 0.655 1.00 93.19 89 GLU A CA 1
ATOM 704 C C . GLU A 1 89 ? 5.219 1.439 0.328 1.00 93.19 89 GLU A C 1
ATOM 706 O O . GLU A 1 89 ? 5.873 1.536 -0.709 1.00 93.19 89 GLU A O 1
ATOM 711 N N . ALA A 1 90 ? 5.341 0.376 1.129 1.00 92.75 90 ALA A N 1
ATOM 712 C CA . ALA A 1 90 ? 6.351 -0.661 0.919 1.00 92.75 90 ALA A CA 1
ATOM 713 C C . ALA A 1 90 ? 6.214 -1.367 -0.445 1.00 92.75 90 ALA A C 1
ATOM 715 O O . ALA A 1 90 ? 7.209 -1.672 -1.110 1.00 92.75 90 ALA A O 1
ATOM 716 N N . ARG A 1 91 ? 4.980 -1.637 -0.896 1.00 94.50 91 ARG A N 1
ATOM 717 C CA . ARG A 1 91 ? 4.732 -2.196 -2.237 1.00 94.50 91 ARG A CA 1
ATOM 718 C C . ARG A 1 91 ? 5.068 -1.197 -3.336 1.00 94.50 91 ARG A C 1
ATOM 720 O O . ARG A 1 91 ? 5.617 -1.599 -4.361 1.00 94.50 91 ARG A O 1
ATOM 727 N N . MET A 1 92 ? 4.724 0.074 -3.145 1.00 94.06 92 MET A N 1
ATOM 728 C CA . MET A 1 92 ? 5.020 1.133 -4.102 1.00 94.06 92 MET A CA 1
ATOM 729 C C . MET A 1 92 ? 6.531 1.302 -4.265 1.00 94.06 92 MET A C 1
ATOM 731 O O . MET A 1 92 ? 7.002 1.284 -5.397 1.00 94.06 92 MET A O 1
ATOM 735 N N . GLN A 1 93 ? 7.286 1.349 -3.165 1.00 93.88 93 GLN A N 1
ATOM 736 C CA . GLN A 1 93 ? 8.744 1.436 -3.185 1.00 93.88 93 GLN A CA 1
ATOM 737 C C . GLN A 1 93 ? 9.363 0.296 -4.003 1.00 93.88 93 GLN A C 1
ATOM 739 O O . GLN A 1 93 ? 10.097 0.546 -4.959 1.00 93.88 93 GLN A O 1
ATOM 744 N N . LYS A 1 94 ? 8.993 -0.959 -3.708 1.00 95.81 94 LYS A N 1
ATOM 745 C CA . LYS A 1 94 ? 9.484 -2.132 -4.456 1.00 95.81 94 LYS A CA 1
ATOM 746 C C . LYS A 1 94 ? 9.177 -2.044 -5.952 1.00 95.81 94 LYS A C 1
ATOM 748 O O . LYS A 1 94 ? 10.013 -2.405 -6.777 1.00 95.81 94 LYS A O 1
ATOM 753 N N . ARG A 1 95 ? 7.978 -1.575 -6.314 1.00 95.12 95 ARG A N 1
ATOM 754 C CA . ARG A 1 95 ? 7.585 -1.396 -7.720 1.00 95.12 95 ARG A CA 1
ATOM 755 C C . ARG A 1 95 ? 8.383 -0.287 -8.394 1.00 95.12 95 ARG A C 1
ATOM 757 O O . ARG A 1 95 ? 8.811 -0.486 -9.522 1.00 95.12 95 ARG A O 1
ATOM 764 N N . THR A 1 96 ? 8.606 0.836 -7.717 1.00 95.38 96 THR A N 1
ATOM 765 C CA . THR A 1 96 ? 9.424 1.942 -8.230 1.00 95.38 96 THR A CA 1
ATOM 766 C C . THR A 1 96 ? 10.862 1.489 -8.473 1.00 95.38 96 THR A C 1
ATOM 768 O O . THR A 1 96 ? 11.401 1.732 -9.548 1.00 95.38 96 THR A O 1
ATOM 771 N N . GLU A 1 97 ? 11.469 0.769 -7.530 1.00 95.00 97 GLU A N 1
ATOM 772 C CA . GLU A 1 97 ? 12.823 0.222 -7.686 1.00 95.00 97 GLU A CA 1
ATOM 773 C C . GLU A 1 97 ? 12.916 -0.774 -8.851 1.00 95.00 97 GLU A C 1
ATOM 775 O O . GLU A 1 97 ? 13.857 -0.718 -9.646 1.00 95.00 97 GLU A O 1
ATOM 780 N N . ALA A 1 98 ? 11.937 -1.675 -8.978 1.00 96.31 98 ALA A N 1
ATOM 781 C CA . ALA A 1 98 ? 11.872 -2.621 -10.089 1.00 96.31 98 ALA A CA 1
ATOM 782 C C . ALA A 1 98 ? 11.696 -1.907 -11.439 1.00 96.31 98 ALA A C 1
ATOM 784 O O . ALA A 1 98 ? 12.372 -2.243 -12.408 1.00 96.31 98 ALA A O 1
ATOM 785 N N . GLU A 1 99 ? 10.834 -0.894 -11.496 1.00 95.31 99 GLU A N 1
ATOM 786 C CA . GLU A 1 99 ? 10.583 -0.111 -12.705 1.00 95.31 99 GLU A CA 1
ATOM 787 C C . GLU A 1 99 ? 11.816 0.690 -13.139 1.00 95.31 99 GLU A C 1
ATOM 789 O O . GLU A 1 99 ? 12.141 0.723 -14.326 1.00 95.31 99 GLU A O 1
ATOM 794 N N . ILE A 1 100 ? 12.546 1.288 -12.191 1.00 95.06 100 ILE A N 1
ATOM 795 C CA . ILE A 1 100 ? 13.814 1.979 -12.468 1.00 95.06 100 ILE A CA 1
ATOM 796 C C . ILE A 1 100 ? 14.824 1.004 -13.080 1.00 95.06 100 ILE A C 1
ATOM 798 O O . ILE A 1 100 ? 15.411 1.308 -14.118 1.00 95.06 100 ILE A O 1
ATOM 802 N N . LYS A 1 101 ? 14.989 -0.188 -12.491 1.00 95.62 101 LYS A N 1
ATOM 803 C CA . LYS A 1 101 ? 15.887 -1.224 -13.029 1.00 95.62 101 LYS A CA 1
ATOM 804 C C . LYS A 1 101 ? 15.468 -1.664 -14.432 1.00 95.62 101 LYS A C 1
ATOM 806 O O . LYS A 1 101 ? 16.306 -1.720 -15.326 1.00 95.62 101 LYS A O 1
ATOM 811 N N . ASN A 1 102 ? 14.179 -1.916 -14.651 1.00 96.62 102 ASN A N 1
ATOM 812 C CA . ASN A 1 102 ? 13.656 -2.284 -15.969 1.00 96.62 102 ASN A CA 1
ATOM 813 C C . ASN A 1 102 ? 13.917 -1.188 -17.011 1.00 96.62 102 ASN A C 1
ATOM 815 O O . ASN A 1 102 ? 14.329 -1.482 -18.131 1.00 96.62 102 ASN A O 1
ATOM 819 N N . THR A 1 103 ? 13.730 0.075 -16.630 1.00 96.00 103 THR A N 1
ATOM 820 C CA . THR A 1 103 ? 13.966 1.226 -17.509 1.00 96.00 103 THR A CA 1
ATOM 821 C C . THR A 1 103 ? 15.449 1.360 -17.864 1.00 96.00 103 THR A C 1
ATOM 823 O O . THR A 1 103 ? 15.786 1.619 -19.017 1.00 96.00 103 THR A O 1
ATOM 826 N N . GLN A 1 104 ? 16.351 1.108 -16.911 1.00 94.94 104 GLN A N 1
ATOM 827 C CA . GLN A 1 104 ? 17.796 1.080 -17.160 1.00 94.94 104 GLN A CA 1
ATOM 828 C C . GLN A 1 104 ? 18.202 -0.032 -18.135 1.00 94.94 104 GLN A C 1
ATOM 830 O O . GLN A 1 104 ? 19.035 0.207 -19.007 1.00 94.94 104 GLN A O 1
ATOM 835 N N . VAL A 1 105 ? 17.594 -1.219 -18.033 1.00 96.62 105 VAL A N 1
ATOM 836 C CA . VAL A 1 105 ? 17.820 -2.320 -18.988 1.00 96.62 105 VAL A CA 1
ATOM 837 C C . VAL A 1 105 ? 17.318 -1.952 -20.386 1.00 96.62 105 VAL A C 1
ATOM 839 O O . VAL A 1 105 ? 18.000 -2.198 -21.374 1.00 96.62 105 VAL A O 1
ATOM 842 N N . GLN A 1 106 ? 16.149 -1.322 -20.503 1.00 96.44 106 GLN A N 1
ATOM 843 C CA . GLN A 1 106 ? 15.651 -0.869 -21.808 1.00 96.44 106 GLN A CA 1
ATOM 844 C C . GLN A 1 106 ? 16.566 0.196 -22.422 1.00 96.44 106 GLN A C 1
ATOM 846 O O . GLN A 1 106 ? 16.885 0.129 -23.607 1.00 96.44 106 GLN A O 1
ATOM 851 N N . LEU A 1 107 ? 17.049 1.141 -21.611 1.00 96.12 107 LEU A N 1
ATOM 852 C CA . LEU A 1 107 ? 18.013 2.147 -22.053 1.00 96.12 107 LEU A CA 1
ATOM 853 C C . LEU A 1 107 ? 19.334 1.529 -22.513 1.00 96.12 107 LEU A C 1
ATOM 855 O O . LEU A 1 107 ? 19.885 1.992 -23.508 1.00 96.12 107 LEU A O 1
ATOM 859 N N . SER A 1 108 ? 19.845 0.499 -21.833 1.00 95.88 108 SER A N 1
ATOM 860 C CA . SER A 1 108 ? 21.090 -0.153 -22.251 1.00 95.88 108 SER A CA 1
ATOM 861 C C . SER A 1 108 ? 20.935 -0.899 -23.576 1.00 95.88 108 SER A C 1
ATOM 863 O O . SER A 1 108 ? 21.840 -0.837 -24.401 1.00 95.88 108 SER A O 1
ATOM 865 N N . VAL A 1 109 ? 19.779 -1.526 -23.828 1.00 96.50 109 VAL A N 1
ATOM 866 C CA . VAL A 1 109 ? 19.470 -2.140 -25.131 1.00 96.50 109 VAL A CA 1
ATOM 867 C C . VAL A 1 109 ? 19.393 -1.075 -26.221 1.00 96.50 109 VAL A C 1
ATOM 869 O O . VAL A 1 109 ? 20.080 -1.199 -27.234 1.00 96.50 109 VAL A O 1
ATOM 872 N N . LEU A 1 110 ? 18.624 -0.004 -25.997 1.00 95.50 110 LEU A N 1
ATOM 873 C CA . LEU A 1 110 ? 18.475 1.081 -26.970 1.00 95.50 110 LEU A CA 1
ATOM 874 C C . LEU A 1 110 ? 19.806 1.765 -27.284 1.00 95.50 110 LEU A C 1
ATOM 876 O O . LEU A 1 110 ? 20.003 2.201 -28.409 1.00 95.50 110 LEU A O 1
ATOM 880 N N . LYS A 1 111 ? 20.721 1.861 -26.317 1.00 94.12 111 LYS A N 1
ATOM 881 C CA . LYS A 1 111 ? 22.044 2.476 -26.494 1.00 94.12 111 LYS A CA 1
ATOM 882 C C . LYS A 1 111 ? 23.133 1.489 -26.916 1.00 94.12 111 LYS A C 1
ATOM 884 O O . LYS A 1 111 ? 24.272 1.907 -27.076 1.00 94.12 111 LYS A O 1
ATOM 889 N N . SER A 1 112 ? 22.817 0.203 -27.058 1.00 96.75 112 SER A N 1
ATOM 890 C CA . SER A 1 112 ? 23.813 -0.799 -27.435 1.00 96.75 112 SER A CA 1
ATOM 891 C C . SER A 1 112 ? 24.263 -0.615 -28.883 1.00 96.75 112 SER A C 1
ATOM 893 O O . SER A 1 112 ? 23.440 -0.363 -29.766 1.00 96.75 112 SER A O 1
ATOM 895 N N . ASP A 1 113 ? 25.557 -0.809 -29.133 1.00 96.12 113 ASP A N 1
ATOM 896 C CA . ASP A 1 113 ? 26.147 -0.655 -30.467 1.00 96.12 113 ASP A CA 1
ATOM 897 C C . ASP A 1 113 ? 25.477 -1.574 -31.497 1.00 96.12 113 ASP A C 1
ATOM 899 O O . ASP A 1 113 ? 25.191 -1.150 -32.613 1.00 96.12 113 ASP A O 1
ATOM 903 N N . ASN A 1 114 ? 25.140 -2.809 -31.104 1.00 95.75 114 ASN A N 1
ATOM 904 C CA . ASN A 1 114 ? 24.440 -3.761 -31.969 1.00 95.75 114 ASN A CA 1
ATOM 905 C C . ASN A 1 114 ? 23.055 -3.249 -32.382 1.00 95.75 114 ASN A C 1
ATOM 907 O O . ASN A 1 114 ? 22.708 -3.303 -33.558 1.00 95.75 114 ASN A O 1
ATOM 911 N N . PHE A 1 115 ? 22.261 -2.744 -31.434 1.00 95.88 115 PHE A N 1
ATOM 912 C CA . PHE A 1 115 ? 20.936 -2.213 -31.745 1.00 95.88 115 PHE A CA 1
ATOM 913 C C . PHE A 1 115 ? 21.032 -0.950 -32.608 1.00 95.88 115 PHE A C 1
ATOM 915 O O . PHE A 1 115 ? 20.298 -0.824 -33.584 1.00 95.88 115 PHE A O 1
ATOM 922 N N . GLN A 1 116 ? 21.971 -0.053 -32.291 1.00 95.75 116 GLN A N 1
ATOM 923 C CA . GLN A 1 116 ? 22.221 1.166 -33.065 1.00 95.75 116 GLN A CA 1
ATOM 924 C C . GLN A 1 116 ? 22.661 0.853 -34.501 1.00 95.75 116 GLN A C 1
ATOM 926 O O . GLN A 1 116 ? 22.145 1.451 -35.441 1.00 95.75 116 GLN A O 1
ATOM 931 N N . ALA A 1 117 ? 23.535 -0.138 -34.690 1.00 95.31 117 ALA A N 1
ATOM 932 C CA . ALA A 1 117 ? 23.937 -0.603 -36.013 1.00 95.31 117 ALA A CA 1
ATOM 933 C C . ALA A 1 117 ? 22.756 -1.186 -36.810 1.00 95.31 117 ALA A C 1
ATOM 935 O O . ALA A 1 117 ? 22.634 -0.911 -37.999 1.00 95.31 117 ALA A O 1
ATOM 936 N N . MET A 1 118 ? 21.851 -1.937 -36.166 1.00 94.50 118 MET A N 1
ATOM 937 C CA . MET A 1 118 ? 20.668 -2.511 -36.831 1.00 94.50 118 MET A CA 1
ATOM 938 C C . MET A 1 118 ? 19.670 -1.457 -37.323 1.00 94.50 118 MET A C 1
ATOM 940 O O . MET A 1 118 ? 18.932 -1.719 -38.272 1.00 94.50 118 MET A O 1
ATOM 944 N N . ILE A 1 119 ? 19.615 -0.291 -36.677 1.00 96.19 119 ILE A N 1
ATOM 945 C CA . ILE A 1 119 ? 18.691 0.787 -37.050 1.00 96.19 119 ILE A CA 1
ATOM 946 C C . ILE A 1 119 ? 19.351 1.893 -37.879 1.00 96.19 119 ILE A C 1
ATOM 948 O O . ILE A 1 119 ? 18.631 2.756 -38.371 1.00 96.19 119 ILE A O 1
ATOM 952 N N . ALA A 1 120 ? 20.679 1.877 -38.050 1.00 92.88 120 ALA A N 1
ATOM 953 C CA . ALA A 1 120 ? 21.471 2.978 -38.607 1.00 92.88 120 ALA A CA 1
ATOM 954 C C . ALA A 1 120 ? 20.972 3.474 -39.974 1.00 92.88 120 ALA A C 1
ATOM 956 O O . ALA A 1 120 ? 20.867 4.681 -40.183 1.00 92.88 120 ALA A O 1
ATOM 957 N N . ASP A 1 121 ? 20.589 2.553 -40.858 1.00 94.00 121 ASP A N 1
ATOM 958 C CA . ASP A 1 121 ? 20.183 2.865 -42.234 1.00 94.00 121 ASP A CA 1
ATOM 959 C C . ASP A 1 121 ? 18.697 3.240 -42.369 1.00 94.00 121 ASP A C 1
ATOM 961 O O . ASP A 1 121 ? 18.208 3.498 -43.469 1.00 94.00 121 ASP A O 1
ATOM 965 N N . SER A 1 122 ? 17.945 3.258 -41.263 1.00 94.25 122 SER A N 1
ATOM 966 C CA . SER A 1 122 ? 16.510 3.528 -41.272 1.00 94.25 122 SER A CA 1
ATOM 967 C C . SER A 1 122 ? 16.160 4.746 -40.420 1.00 94.25 122 SER A C 1
ATOM 969 O O . SER A 1 122 ? 16.395 4.788 -39.210 1.00 94.25 122 SER A O 1
ATOM 971 N N . GLU A 1 123 ? 15.555 5.750 -41.054 1.00 93.44 123 GLU A N 1
ATOM 972 C CA . GLU A 1 123 ? 15.202 7.020 -40.412 1.00 93.44 123 GLU A CA 1
ATOM 973 C C . GLU A 1 123 ? 14.123 6.846 -39.330 1.00 93.44 123 GLU A C 1
ATOM 975 O O . GLU A 1 123 ? 14.277 7.330 -38.208 1.00 93.44 123 GLU A O 1
ATOM 980 N N . ILE A 1 124 ? 13.056 6.094 -39.623 1.00 94.38 124 ILE A N 1
ATOM 981 C CA . ILE A 1 124 ? 11.916 5.923 -38.706 1.00 94.38 124 ILE A CA 1
ATOM 982 C C . ILE A 1 124 ? 12.328 5.197 -37.406 1.00 94.38 124 ILE A C 1
ATOM 984 O O . ILE A 1 124 ? 12.074 5.736 -36.325 1.00 94.38 124 ILE A O 1
ATOM 988 N N . PRO A 1 125 ? 12.989 4.022 -37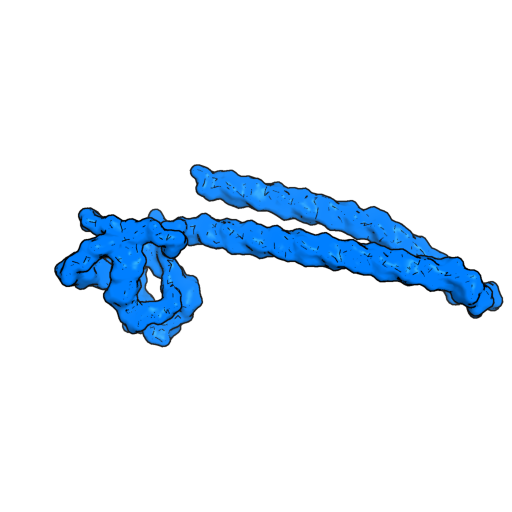.445 1.00 94.69 125 PRO A N 1
ATOM 989 C CA . PRO A 1 125 ? 13.478 3.347 -36.244 1.00 94.69 125 PRO A CA 1
ATOM 990 C C . PRO A 1 125 ? 14.462 4.191 -35.432 1.00 94.69 125 PRO A C 1
ATOM 992 O O . PRO A 1 125 ? 14.398 4.164 -34.207 1.00 94.69 125 PRO A O 1
ATOM 995 N N . ASN A 1 126 ? 15.318 4.988 -36.081 1.00 93.75 126 ASN A N 1
ATOM 996 C CA . ASN A 1 126 ? 16.217 5.920 -35.396 1.00 93.75 126 ASN A CA 1
ATOM 997 C C . ASN A 1 126 ? 15.462 6.976 -34.581 1.00 93.75 126 ASN A C 1
ATOM 999 O O . ASN A 1 126 ? 15.767 7.199 -33.407 1.00 93.75 126 ASN A O 1
ATOM 1003 N N . VAL A 1 127 ? 14.466 7.626 -35.189 1.00 95.06 127 VAL A N 1
ATOM 1004 C CA . VAL A 1 127 ? 13.646 8.645 -34.514 1.00 95.06 127 VAL A CA 1
ATOM 1005 C C . VAL A 1 127 ? 12.869 8.030 -33.345 1.00 95.06 127 VAL A C 1
ATOM 1007 O O . VAL A 1 127 ? 12.831 8.596 -32.247 1.00 95.06 127 VAL A O 1
ATOM 1010 N N . LEU A 1 128 ? 12.295 6.840 -33.542 1.00 95.38 128 LEU A N 1
ATOM 1011 C CA . LEU A 1 128 ? 11.580 6.118 -32.489 1.00 95.38 128 LEU A CA 1
ATOM 1012 C C . LEU A 1 128 ? 12.512 5.694 -31.349 1.00 95.38 128 LEU A C 1
ATOM 1014 O O . LEU A 1 128 ? 12.162 5.868 -30.184 1.00 95.38 128 LEU A O 1
ATOM 1018 N N . ALA A 1 129 ? 13.710 5.192 -31.651 1.00 95.00 129 ALA A N 1
ATOM 1019 C CA . ALA A 1 129 ? 14.682 4.794 -30.637 1.00 95.00 129 ALA A CA 1
ATOM 1020 C C . ALA A 1 129 ? 15.138 5.984 -29.781 1.00 95.00 129 ALA A C 1
ATOM 1022 O O . ALA A 1 129 ? 15.170 5.874 -28.555 1.00 95.00 129 ALA A O 1
ATOM 1023 N N . LYS A 1 130 ? 15.432 7.133 -30.407 1.00 94.50 130 LYS A N 1
ATOM 1024 C CA . LYS A 1 130 ? 15.825 8.365 -29.702 1.00 94.50 130 LYS A CA 1
ATOM 1025 C C . LYS A 1 130 ? 14.709 8.896 -28.804 1.00 94.50 130 LYS A C 1
ATOM 1027 O O . LYS A 1 130 ? 14.930 9.067 -27.609 1.00 94.50 130 LYS A O 1
ATOM 1032 N N . SER A 1 131 ? 13.503 9.072 -29.345 1.00 95.81 131 SER A N 1
ATOM 1033 C CA . SER A 1 131 ? 12.349 9.541 -28.561 1.00 95.81 131 SER A CA 1
ATOM 1034 C C . SER A 1 131 ? 11.990 8.585 -27.419 1.00 95.81 131 SER A C 1
ATOM 1036 O O . SER A 1 131 ? 11.693 9.024 -26.308 1.00 95.81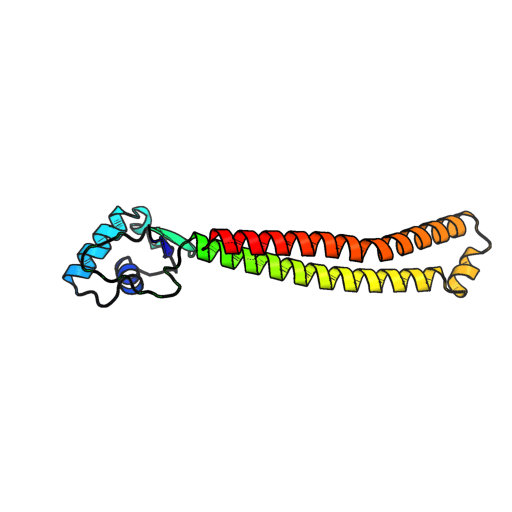 131 SER A O 1
ATOM 1038 N N . THR A 1 132 ? 12.086 7.272 -27.648 1.00 96.38 132 THR A N 1
ATOM 1039 C CA . THR A 1 132 ? 11.892 6.271 -26.591 1.00 96.38 132 THR A CA 1
ATOM 1040 C C . THR A 1 132 ? 12.968 6.394 -25.514 1.00 96.38 132 THR A C 1
ATOM 1042 O O . THR A 1 132 ? 12.640 6.393 -24.329 1.00 96.38 132 THR A O 1
ATOM 1045 N N . ALA A 1 133 ? 14.243 6.546 -25.886 1.00 95.94 133 ALA A N 1
ATOM 1046 C CA . ALA A 1 133 ? 15.324 6.729 -24.923 1.00 95.94 133 ALA A CA 1
ATOM 1047 C C . ALA A 1 133 ? 15.122 7.997 -24.070 1.00 95.94 133 ALA A C 1
ATOM 1049 O O . ALA A 1 133 ? 15.212 7.930 -22.846 1.00 95.94 133 ALA A O 1
ATOM 1050 N N . GLU A 1 134 ? 14.762 9.126 -24.683 1.00 96.50 134 GLU A N 1
ATOM 1051 C CA . GLU A 1 134 ? 14.463 10.380 -23.974 1.00 96.50 134 GLU A CA 1
ATOM 1052 C C . GLU A 1 134 ? 13.281 10.237 -23.001 1.00 96.50 134 GLU A C 1
ATOM 1054 O O . GLU A 1 134 ? 13.337 10.697 -21.852 1.00 96.50 134 GLU A O 1
ATOM 1059 N N . ALA A 1 135 ? 12.217 9.548 -23.424 1.00 96.50 135 ALA A N 1
ATOM 1060 C CA . ALA A 1 135 ? 11.059 9.272 -22.580 1.00 96.50 135 ALA A CA 1
ATOM 1061 C C . ALA A 1 135 ? 11.426 8.382 -21.380 1.00 96.50 135 ALA A C 1
ATOM 1063 O O . ALA A 1 135 ? 11.008 8.657 -20.252 1.00 96.50 135 ALA A O 1
ATOM 1064 N N . LEU A 1 136 ? 12.238 7.342 -21.594 1.00 96.50 136 LEU A N 1
ATOM 1065 C CA . LEU A 1 136 ? 12.714 6.451 -20.533 1.00 96.50 136 LEU A CA 1
ATOM 1066 C C . LEU A 1 136 ? 13.651 7.175 -19.551 1.00 96.50 136 LEU A C 1
ATOM 1068 O O . LEU A 1 136 ? 13.541 6.981 -18.338 1.00 96.50 136 LEU A O 1
ATOM 1072 N N . GLU A 1 137 ? 14.528 8.058 -20.031 1.00 94.88 137 GLU A N 1
ATOM 1073 C CA . GLU A 1 137 ? 15.373 8.894 -19.168 1.00 94.88 137 GLU A CA 1
ATOM 1074 C C . GLU A 1 137 ? 14.544 9.849 -18.307 1.00 94.88 137 GLU A C 1
ATOM 1076 O O . GLU A 1 137 ? 14.789 9.982 -17.103 1.00 94.88 137 GLU A O 1
ATOM 1081 N N . THR A 1 138 ? 13.534 10.482 -18.903 1.00 95.75 138 THR A N 1
ATOM 1082 C CA . THR A 1 138 ? 12.607 11.367 -18.188 1.00 95.75 138 THR A CA 1
ATOM 1083 C C . THR A 1 138 ? 11.835 10.587 -17.128 1.00 95.75 138 THR A C 1
ATOM 1085 O O . THR A 1 138 ? 11.835 10.963 -15.956 1.00 95.75 138 THR A O 1
ATOM 1088 N N . ARG A 1 139 ? 11.268 9.432 -17.496 1.00 93.75 139 ARG A N 1
ATOM 1089 C CA . ARG A 1 139 ? 10.551 8.537 -16.578 1.00 93.75 139 ARG A CA 1
ATOM 1090 C C . ARG A 1 139 ? 11.427 8.097 -15.405 1.00 93.75 139 ARG A C 1
ATOM 1092 O O . ARG A 1 139 ? 10.971 8.131 -14.265 1.00 93.75 139 ARG A O 1
ATOM 1099 N N . THR A 1 140 ? 12.690 7.753 -15.658 1.00 93.06 140 THR A N 1
ATOM 1100 C CA . THR A 1 140 ? 13.647 7.356 -14.609 1.00 93.06 140 THR A CA 1
ATOM 1101 C C . THR A 1 140 ? 13.897 8.483 -13.605 1.00 93.06 140 THR A C 1
ATOM 1103 O O . THR A 1 140 ? 14.019 8.225 -12.411 1.00 93.06 140 THR A O 1
ATOM 1106 N N . LYS A 1 141 ? 13.940 9.741 -14.064 1.00 93.62 141 LYS A N 1
ATOM 1107 C CA . LYS A 1 141 ? 14.120 10.923 -13.203 1.00 93.62 141 LYS A CA 1
ATOM 1108 C C . LYS A 1 141 ? 12.852 11.299 -12.431 1.00 93.62 141 LYS A C 1
ATOM 1110 O O . LYS A 1 141 ? 12.948 11.829 -11.326 1.00 93.62 141 LYS A O 1
ATOM 1115 N N . GLU A 1 142 ? 11.673 11.069 -13.006 1.00 94.94 142 GLU A N 1
ATOM 1116 C CA . GLU A 1 142 ? 10.393 11.440 -12.392 1.00 94.94 142 GLU A CA 1
ATOM 1117 C C . GLU A 1 142 ? 9.860 10.408 -11.396 1.00 94.94 142 GLU A C 1
ATOM 1119 O O . GLU A 1 142 ? 9.249 10.792 -10.399 1.00 94.94 142 GLU A O 1
ATOM 1124 N N . LEU A 1 143 ? 10.086 9.113 -11.634 1.00 94.38 143 LEU A N 1
ATOM 1125 C CA . LEU A 1 143 ? 9.578 8.035 -10.779 1.00 94.38 143 LEU A CA 1
ATOM 1126 C C . LEU A 1 143 ? 9.954 8.195 -9.290 1.00 94.38 143 LEU A C 1
ATOM 1128 O O . LEU A 1 143 ? 9.047 8.102 -8.459 1.00 94.38 143 LEU A O 1
ATOM 1132 N N . PRO A 1 144 ? 11.217 8.502 -8.921 1.00 92.94 144 PRO A N 1
ATOM 1133 C CA . PRO A 1 144 ? 11.583 8.765 -7.529 1.00 92.94 144 PRO A CA 1
ATOM 1134 C C . PRO A 1 144 ? 10.860 9.978 -6.939 1.00 92.94 144 PRO A C 1
ATOM 1136 O O . PRO A 1 144 ? 10.398 9.923 -5.806 1.00 92.94 144 PRO A O 1
ATOM 1139 N N . LYS A 1 145 ? 10.701 11.059 -7.715 1.00 95.06 145 LYS A N 1
ATOM 1140 C CA . LYS A 1 145 ? 10.028 12.282 -7.247 1.00 95.06 145 LYS A CA 1
ATOM 1141 C C . LYS A 1 145 ? 8.563 12.014 -6.918 1.00 95.06 145 LYS A C 1
ATOM 1143 O O . LYS A 1 145 ? 8.098 12.372 -5.842 1.00 95.06 145 LYS A O 1
ATOM 1148 N N . ARG A 1 146 ? 7.862 11.319 -7.819 1.00 93.19 146 ARG A N 1
ATOM 1149 C CA . ARG A 1 146 ? 6.462 10.922 -7.613 1.00 93.19 146 ARG A CA 1
ATOM 1150 C C . ARG A 1 146 ? 6.318 9.987 -6.413 1.00 93.19 146 ARG A C 1
ATOM 1152 O O . ARG A 1 146 ? 5.372 10.120 -5.644 1.00 93.19 146 ARG A O 1
ATOM 1159 N N . HIS A 1 147 ? 7.250 9.048 -6.242 1.00 94.31 147 HIS A N 1
ATOM 1160 C CA . HIS A 1 147 ? 7.284 8.191 -5.060 1.00 94.31 147 HIS A CA 1
ATOM 1161 C C . HIS A 1 147 ? 7.439 9.005 -3.770 1.00 94.31 147 HIS A C 1
ATOM 1163 O O . HIS A 1 147 ? 6.669 8.806 -2.834 1.00 94.31 147 HIS A O 1
ATOM 1169 N N . ASP A 1 148 ? 8.377 9.949 -3.734 1.00 94.56 148 ASP A N 1
ATOM 1170 C CA . ASP A 1 148 ? 8.626 10.783 -2.558 1.00 94.56 148 ASP A CA 1
ATOM 1171 C C . ASP A 1 148 ? 7.436 11.680 -2.207 1.00 94.56 148 ASP A C 1
ATOM 1173 O O . ASP A 1 148 ? 7.116 11.843 -1.030 1.00 94.56 148 ASP A O 1
ATOM 1177 N N . GLU A 1 149 ? 6.757 12.251 -3.203 1.00 95.25 149 GLU A N 1
ATOM 1178 C CA . GLU A 1 149 ? 5.537 13.039 -2.998 1.00 95.25 149 GLU A CA 1
ATOM 1179 C C . GLU A 1 149 ? 4.425 12.202 -2.356 1.00 95.25 149 GLU A C 1
ATOM 1181 O O . GLU A 1 149 ? 3.822 12.622 -1.364 1.00 95.25 149 GLU A O 1
ATOM 1186 N N . VAL A 1 150 ? 4.196 10.988 -2.863 1.00 94.06 150 VAL A N 1
ATOM 1187 C CA . VAL A 1 150 ? 3.192 10.073 -2.307 1.00 94.06 150 VAL A CA 1
ATOM 1188 C C . VAL A 1 150 ? 3.593 9.588 -0.912 1.00 94.06 150 VAL A C 1
ATOM 1190 O O . VAL A 1 150 ? 2.760 9.599 -0.010 1.00 94.06 150 VAL A O 1
ATOM 1193 N N . SER A 1 151 ? 4.859 9.222 -0.693 1.00 94.38 151 SER A N 1
ATOM 1194 C CA . SER A 1 151 ? 5.361 8.805 0.625 1.00 94.38 151 SER A CA 1
ATOM 1195 C C . SER A 1 151 ? 5.194 9.922 1.663 1.00 94.38 151 SER A C 1
ATOM 1197 O O . SER A 1 151 ? 4.708 9.675 2.769 1.00 94.38 151 SER A O 1
ATOM 1199 N N . LYS A 1 152 ? 5.486 11.180 1.303 1.00 95.50 152 LYS A N 1
ATOM 1200 C CA . LYS A 1 152 ? 5.229 12.341 2.173 1.00 95.50 152 LYS A CA 1
ATOM 1201 C C . LYS A 1 152 ? 3.746 12.492 2.506 1.00 95.50 152 LYS A C 1
ATOM 1203 O O . LYS A 1 152 ? 3.417 12.685 3.674 1.00 95.50 152 LYS A O 1
ATOM 1208 N N . ALA A 1 153 ? 2.861 12.378 1.516 1.00 94.69 153 ALA A N 1
ATOM 1209 C CA . ALA A 1 153 ? 1.419 12.466 1.737 1.00 94.69 153 ALA A CA 1
ATOM 1210 C C . ALA A 1 153 ? 0.907 11.347 2.662 1.00 94.69 153 ALA A C 1
ATOM 1212 O O . ALA A 1 153 ? 0.118 11.611 3.568 1.00 94.69 153 ALA A O 1
ATOM 1213 N N 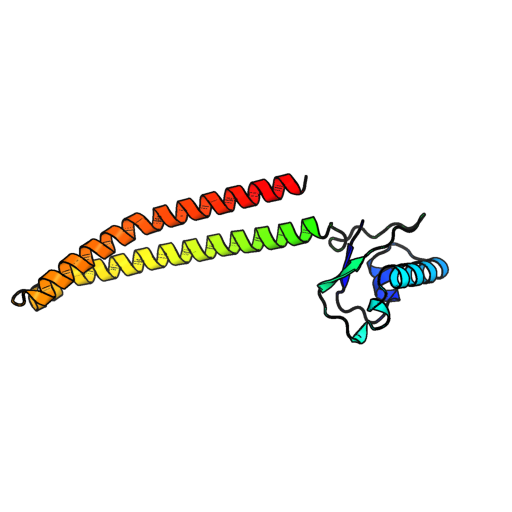. ILE A 1 154 ? 1.404 10.117 2.488 1.00 93.62 154 ILE A N 1
ATOM 1214 C CA . ILE A 1 154 ? 1.082 8.983 3.364 1.00 93.62 154 ILE A CA 1
ATOM 1215 C C . ILE A 1 154 ? 1.532 9.268 4.799 1.00 93.62 154 ILE A C 1
ATOM 1217 O O . ILE A 1 154 ? 0.741 9.100 5.723 1.00 93.62 154 ILE A O 1
ATOM 1221 N N . ARG A 1 155 ? 2.767 9.742 5.002 1.00 93.00 155 ARG A N 1
ATOM 1222 C CA . ARG A 1 155 ? 3.286 10.062 6.343 1.00 93.00 155 ARG A CA 1
ATOM 1223 C C . ARG A 1 155 ? 2.473 11.152 7.034 1.00 93.00 155 ARG A C 1
ATOM 1225 O O . ARG A 1 155 ? 2.120 10.980 8.194 1.00 93.00 155 ARG A O 1
ATOM 1232 N N . LEU A 1 156 ? 2.122 12.220 6.314 1.00 94.06 156 LEU A N 1
ATOM 1233 C CA . LEU A 1 156 ? 1.246 13.272 6.840 1.00 94.06 156 LEU A CA 1
ATOM 1234 C C . LEU A 1 156 ? -0.115 12.703 7.264 1.00 94.06 156 LEU A C 1
ATOM 1236 O O . LEU A 1 156 ? -0.563 12.959 8.379 1.00 94.06 156 LEU A O 1
ATOM 1240 N N . GLY A 1 157 ? -0.730 11.868 6.420 1.00 91.19 157 GLY A N 1
ATOM 1241 C CA . GLY A 1 157 ? -1.999 11.213 6.743 1.00 91.19 157 GLY A CA 1
ATOM 1242 C C . GLY A 1 157 ? -1.911 10.296 7.967 1.00 91.19 157 GLY A C 1
ATOM 1243 O O . GLY A 1 157 ? -2.807 10.307 8.807 1.00 91.19 157 GLY A O 1
ATOM 1244 N N . LEU A 1 158 ? -0.819 9.540 8.109 1.00 90.56 158 LEU A N 1
ATOM 1245 C CA . LEU A 1 158 ? -0.567 8.692 9.279 1.00 90.56 158 LEU A CA 1
ATOM 1246 C C . LEU A 1 158 ? -0.376 9.508 10.562 1.00 90.56 158 LEU A C 1
ATOM 1248 O O . LEU A 1 158 ? -0.857 9.110 11.624 1.00 90.56 158 LEU A O 1
ATOM 1252 N N . ASP A 1 159 ? 0.323 10.637 10.482 1.00 91.44 159 ASP A N 1
ATOM 1253 C CA . ASP A 1 159 ? 0.542 11.515 11.630 1.00 91.44 159 ASP A CA 1
ATOM 1254 C C . ASP A 1 159 ? -0.753 12.194 12.078 1.00 91.44 159 ASP A C 1
ATOM 1256 O O . ASP A 1 159 ? -1.023 12.272 13.278 1.00 91.44 159 ASP A O 1
ATOM 1260 N N . ASP A 1 160 ? -1.583 12.643 11.139 1.00 89.75 160 ASP A N 1
ATOM 1261 C CA . ASP A 1 160 ? -2.882 13.237 11.453 1.00 89.75 160 ASP A CA 1
ATOM 1262 C C . ASP A 1 160 ? -3.846 12.202 12.035 1.00 89.75 160 ASP A C 1
ATOM 1264 O O . ASP A 1 160 ? -4.500 12.467 13.045 1.00 89.75 160 ASP A O 1
ATOM 1268 N N . LEU A 1 161 ? -3.845 10.984 11.495 1.00 86.19 161 LEU A N 1
ATOM 1269 C CA . LEU A 1 161 ? -4.590 9.862 12.052 1.00 86.19 161 LEU A CA 1
ATOM 1270 C C . LEU A 1 161 ? -4.163 9.562 13.498 1.00 86.19 161 LEU A C 1
ATOM 1272 O O . LEU A 1 161 ? -5.017 9.434 14.368 1.00 86.19 161 LEU A O 1
ATOM 1276 N N . LYS A 1 162 ? -2.860 9.565 13.807 1.00 84.50 162 LYS A N 1
ATOM 1277 C CA . LYS A 1 162 ? -2.370 9.417 15.192 1.00 84.50 162 LYS A CA 1
ATOM 1278 C C . LYS A 1 162 ? -2.799 10.558 16.115 1.00 84.50 162 LYS A C 1
ATOM 1280 O O . LYS A 1 162 ? -3.009 10.316 17.300 1.00 84.50 162 LYS A O 1
ATOM 1285 N N . LYS A 1 163 ? -2.890 11.796 15.617 1.00 85.88 163 LYS A N 1
ATOM 1286 C CA . LYS A 1 163 ? -3.370 12.941 16.414 1.00 85.88 163 LYS A CA 1
ATOM 1287 C C . LYS A 1 163 ? -4.858 12.824 16.732 1.00 85.88 163 LYS A C 1
ATOM 1289 O O . LYS A 1 163 ? -5.248 13.207 17.823 1.00 85.88 163 LYS A O 1
ATOM 1294 N N . MET A 1 164 ? -5.666 12.290 15.815 1.00 76.44 164 MET A N 1
ATOM 1295 C CA . MET A 1 164 ? -7.112 12.118 16.013 1.00 76.44 164 MET A CA 1
ATOM 1296 C C . MET A 1 164 ? -7.476 11.037 17.043 1.00 76.44 164 MET A C 1
ATOM 1298 O O . MET A 1 164 ? -8.602 11.030 17.532 1.00 76.44 164 MET A O 1
ATOM 1302 N N . LEU A 1 165 ? -6.549 10.126 17.353 1.00 69.94 165 LEU A N 1
ATOM 1303 C CA . LEU A 1 165 ? -6.734 9.059 18.344 1.00 69.94 165 LEU A CA 1
ATOM 1304 C C . LEU A 1 165 ? -6.255 9.434 19.760 1.00 69.94 165 LEU A C 1
ATOM 1306 O O . LEU A 1 165 ? -6.401 8.627 20.677 1.00 69.94 165 LEU A O 1
ATOM 1310 N N . LYS A 1 166 ? -5.641 10.612 19.941 1.00 60.69 166 LYS A N 1
ATOM 1311 C CA . LYS A 1 166 ? -5.212 11.140 21.249 1.00 60.69 166 LYS A CA 1
ATOM 1312 C C . LYS A 1 166 ? -6.272 12.055 21.845 1.00 60.69 166 LYS A C 1
ATOM 1314 O O . LYS A 1 166 ? -6.408 12.019 23.087 1.00 60.69 166 LYS A O 1
#

pLDDT: mean 86.23, std 10.65, range [47.12, 96.75]

Secondary structure (DSSP, 8-state):
-EEEE----SSHHHHHHHHBSS--HHHHHHHHHHHHHH-GGGGGGGGPPTT-EEEE---TT--B--SGGGS-HHHHHHHHHHHHHHHHHHHHHHHHHHHHHHHHHHHHHHT-HHHHHHHTT-HHHHHHHHHHHHHHHHHHHHHHHHHHHHHHHHHHHHHHHHHHT-

Organism: NCBI:txid1045558

Sequence (166 aa):
MRIATFRGERNVADIAENLFARLNDTQREKVVEQLLKANPQLRNISKMKKGTILRVPSIPDLRVKTTRSLENSSDQVAEELADALNNFEARMQKRTEAEIKNTQVQLSVLKSDNFQAMIADSEIPNVLAKSTAEALETRTKELPKRHDEVSKAIRLGLDDLKKMLK

Radius of gyration: 29.08 Å; chains: 1; bounding box: 58×33×81 Å